Protein AF-A0A0P8YS20-F1 (afdb_monomer_lite)

Sequence (65 aa):
MLLQSHLPQSLLALVVLTVATTLLTWDLRRSTRRALMTLTDTELKDIGLTRGEADTEARRLFWQG

Radius of gyration: 19.94 Å; chains: 1; bounding box: 37×15×63 Å

pLDDT: mean 84.17, std 14.17, range [38.72, 96.5]

Foldseek 3Di:
DDDPPPPPVVVVVVVVVVVVVLVVQLVVLQVVLVVLVVDDQVRCVVVPHGPVRSVVSNPDDSNDD

Structure (mmCIF, N/CA/C/O backbone):
data_AF-A0A0P8YS20-F1
#
_entry.id   AF-A0A0P8YS20-F1
#
loop_
_atom_site.group_PDB
_atom_site.id
_atom_site.type_symbol
_atom_site.label_atom_id
_atom_site.label_alt_id
_atom_site.label_comp_id
_atom_site.label_asym_id
_atom_site.label_entity_id
_atom_site.label_seq_id
_atom_site.pdbx_PDB_ins_code
_atom_site.Cartn_x
_atom_site.Cartn_y
_atom_site.Cartn_z
_atom_site.occupancy
_atom_site.B_iso_or_equiv
_atom_site.auth_seq_id
_atom_site.auth_comp_id
_atom_site.auth_asym_id
_atom_site.auth_atom_id
_atom_site.pdbx_PDB_model_num
ATOM 1 N N . MET A 1 1 ? 23.235 -10.341 -46.128 1.00 38.72 1 MET A N 1
ATOM 2 C CA . MET A 1 1 ? 23.395 -8.921 -45.753 1.00 38.72 1 MET A CA 1
ATOM 3 C C . MET A 1 1 ? 22.509 -8.678 -44.544 1.00 38.72 1 MET A C 1
ATOM 5 O O . MET A 1 1 ? 21.342 -9.034 -44.582 1.00 38.72 1 MET A O 1
ATOM 9 N N . LEU A 1 2 ? 23.135 -8.291 -43.439 1.00 49.94 2 LEU A N 1
ATOM 10 C CA . LEU A 1 2 ? 22.674 -8.443 -42.060 1.00 49.94 2 LEU A CA 1
ATOM 11 C C . LEU A 1 2 ? 21.648 -7.372 -41.672 1.00 49.94 2 LEU A C 1
ATOM 13 O O . LEU A 1 2 ? 21.923 -6.191 -41.849 1.00 49.94 2 LEU A O 1
ATOM 17 N N . LEU A 1 3 ? 20.551 -7.771 -41.027 1.00 48.56 3 LEU A N 1
ATOM 18 C CA . LEU A 1 3 ? 19.844 -6.900 -40.086 1.00 48.56 3 LEU A CA 1
ATOM 19 C C . LEU A 1 3 ? 19.777 -7.612 -38.732 1.00 48.56 3 LEU A C 1
ATOM 21 O O . LEU A 1 3 ? 18.750 -8.129 -38.312 1.00 48.56 3 LEU A O 1
ATOM 25 N N . GLN A 1 4 ? 20.936 -7.707 -38.081 1.00 57.22 4 GLN A N 1
ATOM 26 C CA . GLN A 1 4 ? 21.034 -8.068 -36.669 1.00 57.22 4 GLN A CA 1
ATOM 27 C C . GLN A 1 4 ? 20.579 -6.840 -35.875 1.00 57.22 4 GLN A C 1
ATOM 29 O O . GLN A 1 4 ? 21.354 -5.906 -35.695 1.00 57.22 4 GLN A O 1
ATOM 34 N N . SER A 1 5 ? 19.323 -6.801 -35.438 1.00 51.78 5 SER A N 1
ATOM 35 C CA . SER A 1 5 ? 18.833 -5.781 -34.512 1.00 51.78 5 SER A CA 1
ATOM 36 C C . SER A 1 5 ? 19.398 -6.052 -33.116 1.00 51.78 5 SER A C 1
ATOM 38 O O . SER A 1 5 ? 18.743 -6.658 -32.272 1.00 51.78 5 SER A O 1
ATOM 40 N N . HIS A 1 6 ? 20.628 -5.613 -32.863 1.00 52.47 6 HIS A N 1
ATOM 41 C CA . HIS A 1 6 ? 21.193 -5.520 -31.519 1.00 52.47 6 HIS A CA 1
ATOM 42 C C . HIS A 1 6 ? 20.613 -4.282 -30.828 1.00 52.47 6 HIS A C 1
ATOM 44 O O . HIS A 1 6 ? 21.324 -3.333 -30.506 1.00 52.47 6 HIS A O 1
ATOM 50 N N . LEU A 1 7 ? 19.295 -4.283 -30.588 1.00 57.50 7 LEU A N 1
ATOM 51 C CA . LEU A 1 7 ? 18.789 -3.511 -29.458 1.00 57.50 7 LEU A CA 1
ATOM 52 C C . LEU A 1 7 ? 19.607 -3.993 -28.252 1.00 57.50 7 LEU A C 1
ATOM 54 O O . LEU A 1 7 ? 19.642 -5.206 -28.018 1.00 57.50 7 LEU A O 1
ATOM 58 N N . PRO A 1 8 ? 20.333 -3.115 -27.541 1.00 58.53 8 PRO A N 1
ATOM 59 C CA . PRO A 1 8 ? 21.149 -3.556 -26.425 1.00 58.53 8 PRO A CA 1
ATOM 60 C C . PRO A 1 8 ? 20.212 -4.260 -25.444 1.00 58.53 8 PRO A C 1
ATOM 62 O O . PRO A 1 8 ? 19.218 -3.682 -25.002 1.00 58.53 8 PRO A O 1
ATOM 65 N N . GLN A 1 9 ? 20.495 -5.535 -25.163 1.00 62.66 9 GLN A N 1
ATOM 66 C CA . GLN A 1 9 ? 19.643 -6.422 -24.356 1.00 62.66 9 GLN A CA 1
ATOM 67 C C . GLN A 1 9 ? 19.270 -5.789 -23.001 1.00 62.66 9 GLN A C 1
ATOM 69 O O . GLN A 1 9 ? 18.230 -6.100 -22.426 1.00 62.66 9 GLN A O 1
ATOM 74 N N . SER A 1 10 ? 20.084 -4.839 -22.536 1.00 76.31 10 SER A N 1
ATOM 75 C CA . SER A 1 10 ? 19.863 -4.025 -21.348 1.00 76.31 10 SER A CA 1
ATOM 76 C C . SER A 1 10 ? 18.623 -3.129 -21.407 1.00 76.31 10 SER A C 1
ATOM 78 O O . SER A 1 10 ? 17.947 -3.022 -20.394 1.00 76.31 10 SER A O 1
ATOM 80 N N . LEU A 1 11 ? 18.267 -2.505 -22.537 1.00 84.00 11 LEU A N 1
ATOM 81 C CA . LEU A 1 11 ? 17.108 -1.597 -22.582 1.00 84.00 11 LEU A CA 1
ATOM 82 C C . LEU A 1 11 ? 15.787 -2.356 -22.447 1.00 84.00 11 LEU A C 1
ATOM 84 O O . LEU A 1 11 ? 14.917 -1.947 -21.682 1.00 84.00 11 LEU A O 1
ATOM 88 N N . LEU A 1 12 ? 15.655 -3.492 -23.136 1.00 84.88 12 LEU A N 1
ATOM 89 C CA . LEU A 1 12 ? 14.491 -4.365 -22.976 1.00 84.88 12 LEU A CA 1
ATOM 90 C C . LEU A 1 12 ? 14.428 -4.938 -21.559 1.00 84.88 12 LEU A C 1
ATOM 92 O O . LEU A 1 12 ? 13.360 -4.941 -20.955 1.00 84.88 12 LEU A O 1
ATOM 96 N N . ALA A 1 13 ? 15.568 -5.357 -21.001 1.00 86.00 13 ALA A N 1
ATOM 97 C CA . ALA A 1 13 ? 15.635 -5.833 -19.623 1.00 86.00 13 ALA A CA 1
ATOM 98 C C . ALA A 1 13 ? 15.223 -4.751 -18.609 1.00 86.00 13 ALA A C 1
ATOM 100 O O . ALA A 1 13 ? 14.492 -5.052 -17.669 1.00 86.00 13 ALA A O 1
ATOM 101 N N . LEU A 1 14 ? 15.628 -3.494 -18.816 1.00 89.00 14 LEU A N 1
ATOM 102 C CA . LEU A 1 14 ? 15.222 -2.366 -17.974 1.00 89.00 14 LEU A CA 1
ATOM 103 C C . LEU A 1 14 ? 13.717 -2.114 -18.062 1.00 89.00 14 LEU A C 1
ATOM 105 O O . LEU A 1 14 ? 13.072 -1.986 -17.028 1.00 89.00 14 LEU A O 1
ATOM 109 N N . VAL A 1 15 ? 13.143 -2.111 -19.269 1.00 92.31 15 VAL A N 1
ATOM 110 C CA . VAL A 1 15 ? 11.689 -1.964 -19.448 1.00 92.31 15 VAL A CA 1
ATOM 111 C C . VAL A 1 15 ? 10.943 -3.095 -18.745 1.00 92.31 15 VAL A C 1
ATOM 113 O O . VAL A 1 15 ? 10.004 -2.832 -17.998 1.00 92.31 15 VAL A O 1
ATOM 116 N N . VAL A 1 16 ? 11.378 -4.345 -18.928 1.00 92.81 16 VAL A N 1
ATOM 117 C CA . VAL A 1 16 ? 10.776 -5.508 -18.262 1.00 92.81 16 VAL A CA 1
ATOM 118 C C . VAL A 1 16 ? 10.867 -5.372 -16.747 1.00 92.81 16 VAL A C 1
ATOM 120 O O . VAL A 1 16 ? 9.867 -5.581 -16.067 1.00 92.81 16 VAL A O 1
ATOM 123 N N . LEU A 1 17 ? 12.026 -4.981 -16.215 1.00 93.50 17 LEU A N 1
ATOM 124 C CA . LEU A 1 17 ? 12.213 -4.794 -14.781 1.00 93.50 17 LEU A CA 1
ATOM 125 C C . LEU A 1 17 ? 11.300 -3.691 -14.240 1.00 93.50 17 LEU A C 1
ATOM 127 O O . LEU A 1 17 ? 10.614 -3.917 -13.250 1.00 93.50 17 LEU A O 1
ATOM 131 N N . THR A 1 18 ? 11.243 -2.529 -14.892 1.00 92.38 18 THR A N 1
ATOM 132 C CA . THR A 1 18 ? 10.376 -1.416 -14.481 1.00 92.38 18 THR A CA 1
ATOM 133 C C . THR A 1 18 ? 8.900 -1.800 -14.527 1.00 92.38 18 THR A C 1
ATOM 135 O O . THR A 1 18 ? 8.150 -1.480 -13.606 1.00 92.38 18 THR A O 1
ATOM 138 N N . VAL A 1 19 ? 8.464 -2.507 -15.570 1.00 94.12 19 VAL A N 1
ATOM 139 C CA . VAL A 1 19 ? 7.082 -2.993 -15.665 1.00 94.12 19 VAL A CA 1
ATOM 140 C C . VAL A 1 19 ? 6.805 -4.017 -14.564 1.00 94.12 19 VAL A C 1
ATOM 142 O O . VAL A 1 19 ? 5.808 -3.888 -13.858 1.00 94.12 19 VAL A O 1
ATOM 145 N N . ALA A 1 20 ? 7.698 -4.987 -14.360 1.00 93.50 20 ALA A N 1
ATOM 146 C CA . ALA A 1 20 ? 7.547 -6.009 -13.330 1.00 93.50 20 ALA A CA 1
ATOM 147 C C . ALA A 1 20 ? 7.469 -5.400 -11.923 1.00 93.50 20 ALA A C 1
ATOM 149 O O . ALA A 1 20 ? 6.555 -5.724 -11.169 1.00 93.50 20 ALA A O 1
ATOM 150 N N . THR A 1 21 ? 8.367 -4.476 -11.570 1.00 93.50 21 THR A N 1
ATOM 151 C CA . THR A 1 21 ? 8.355 -3.815 -10.254 1.00 93.50 21 THR A CA 1
ATOM 152 C C . THR A 1 21 ? 7.109 -2.958 -10.055 1.00 93.50 21 THR A C 1
ATOM 154 O O . THR A 1 21 ? 6.537 -2.948 -8.963 1.00 93.50 21 THR A O 1
ATOM 157 N N . THR A 1 22 ? 6.643 -2.288 -11.109 1.00 92.81 22 THR A N 1
ATOM 158 C CA . THR A 1 22 ? 5.402 -1.504 -11.081 1.00 92.81 22 THR A CA 1
ATOM 159 C C . THR A 1 22 ? 4.192 -2.400 -10.813 1.00 92.81 22 THR A C 1
ATOM 161 O O . THR A 1 22 ? 3.407 -2.114 -9.909 1.00 92.81 22 THR A O 1
ATOM 164 N N . LEU A 1 23 ? 4.076 -3.521 -11.532 1.00 91.12 23 LEU A N 1
ATOM 165 C CA . LEU A 1 23 ? 2.998 -4.495 -11.343 1.00 91.12 23 LEU A CA 1
ATOM 166 C C . LEU A 1 23 ? 3.023 -5.114 -9.940 1.00 91.12 23 LEU A C 1
ATOM 168 O O . LEU A 1 23 ? 1.983 -5.172 -9.289 1.00 91.12 23 LEU A O 1
ATOM 172 N N . LEU A 1 24 ? 4.200 -5.513 -9.447 1.00 92.62 24 LEU A N 1
A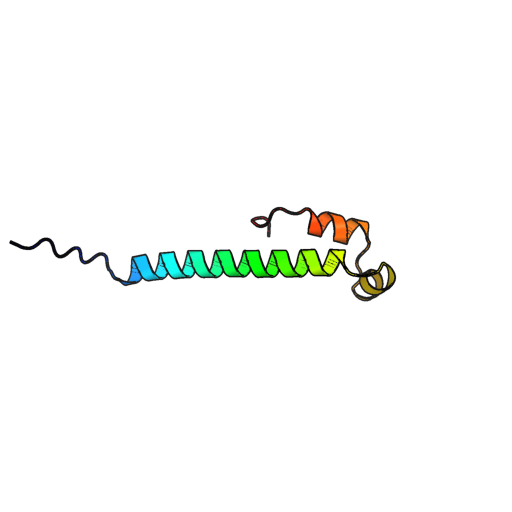TOM 173 C CA . LEU A 1 24 ? 4.362 -6.060 -8.095 1.00 92.62 24 LEU A CA 1
ATOM 174 C C . LEU A 1 24 ? 3.972 -5.044 -7.014 1.00 92.62 24 LEU A C 1
ATOM 176 O O . LEU A 1 24 ? 3.309 -5.390 -6.040 1.00 92.62 24 LEU A O 1
ATOM 180 N N . THR A 1 25 ? 4.336 -3.774 -7.199 1.00 91.19 25 THR A N 1
ATOM 181 C CA . THR A 1 25 ? 3.955 -2.695 -6.276 1.00 91.19 25 THR A CA 1
ATOM 182 C C . THR A 1 25 ? 2.441 -2.506 -6.249 1.00 91.19 25 THR A C 1
ATOM 184 O O . THR A 1 25 ? 1.851 -2.347 -5.178 1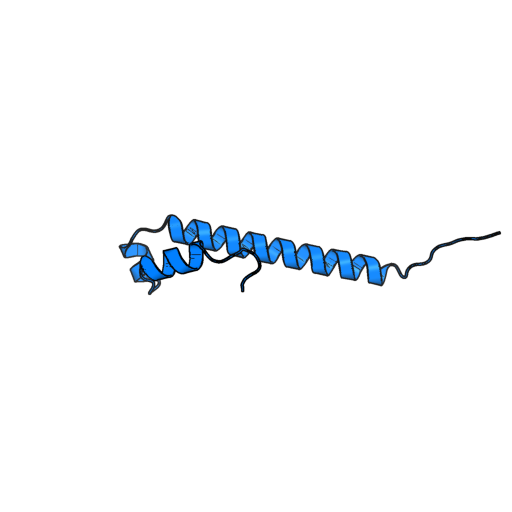.00 91.19 25 THR A O 1
ATOM 187 N N . TRP A 1 26 ? 1.793 -2.526 -7.415 1.00 89.75 26 TRP A N 1
ATOM 188 C CA . TRP A 1 26 ? 0.338 -2.422 -7.504 1.00 89.75 26 TRP A CA 1
ATOM 189 C C . TRP A 1 26 ? -0.367 -3.621 -6.870 1.00 89.75 26 TRP A C 1
ATOM 191 O O . TRP A 1 26 ? -1.364 -3.425 -6.174 1.00 89.75 26 TRP A O 1
ATOM 201 N N . ASP A 1 27 ? 0.154 -4.833 -7.061 1.00 88.56 27 ASP A N 1
ATOM 202 C CA . ASP A 1 27 ? -0.389 -6.045 -6.443 1.00 88.56 27 ASP A CA 1
ATOM 203 C C . ASP A 1 27 ? -0.294 -5.993 -4.913 1.00 88.56 27 ASP A C 1
ATOM 205 O O . ASP A 1 27 ? -1.298 -6.174 -4.220 1.00 88.56 27 ASP A O 1
ATOM 209 N N . LEU A 1 28 ? 0.871 -5.606 -4.383 1.00 88.19 28 LEU A N 1
ATOM 210 C CA . LEU A 1 28 ? 1.070 -5.431 -2.947 1.00 88.19 28 LEU A CA 1
ATOM 211 C C . LEU A 1 28 ? 0.090 -4.404 -2.364 1.00 88.19 28 LEU A C 1
ATOM 213 O O . LEU A 1 28 ? -0.599 -4.690 -1.387 1.00 88.19 28 LEU A O 1
ATOM 217 N N . ARG A 1 29 ? -0.038 -3.227 -2.994 1.00 87.06 29 ARG A N 1
ATOM 218 C CA . ARG A 1 29 ? -0.986 -2.182 -2.561 1.00 87.06 29 ARG A CA 1
ATOM 219 C C . ARG A 1 29 ? -2.426 -2.676 -2.583 1.00 87.06 29 ARG A C 1
ATOM 221 O O . ARG A 1 29 ? -3.178 -2.427 -1.642 1.00 87.06 29 ARG A O 1
ATOM 228 N N . ARG A 1 30 ? -2.817 -3.388 -3.643 1.00 86.62 30 ARG A N 1
ATOM 229 C CA . ARG A 1 30 ? -4.150 -3.985 -3.759 1.00 86.62 30 ARG A CA 1
ATOM 230 C C . ARG A 1 30 ? -4.400 -4.988 -2.636 1.00 86.62 30 ARG A C 1
ATOM 232 O O . ARG A 1 30 ? -5.479 -4.962 -2.050 1.00 86.62 30 ARG A O 1
ATOM 239 N N . SER A 1 31 ? -3.432 -5.851 -2.338 1.00 87.12 31 SER A N 1
ATOM 240 C CA . SER A 1 31 ? -3.528 -6.837 -1.260 1.00 87.12 31 SER A CA 1
ATOM 241 C C . SER A 1 31 ? -3.726 -6.163 0.100 1.00 87.12 31 SER A C 1
ATOM 243 O O . SER A 1 31 ? -4.705 -6.453 0.789 1.00 87.12 31 SER A O 1
ATOM 245 N N . THR A 1 32 ? -2.895 -5.169 0.431 1.00 85.75 32 THR A N 1
ATOM 246 C CA . THR A 1 32 ? -3.003 -4.404 1.683 1.00 85.75 32 THR A CA 1
ATOM 247 C C . THR A 1 32 ? -4.351 -3.696 1.809 1.00 85.75 32 THR A C 1
ATOM 249 O O . THR A 1 32 ? -4.995 -3.771 2.852 1.00 85.75 32 THR A O 1
ATOM 252 N N . ARG A 1 33 ? -4.836 -3.061 0.735 1.00 85.94 33 ARG A N 1
ATOM 253 C CA . ARG A 1 33 ? -6.152 -2.400 0.719 1.00 85.94 33 ARG A CA 1
ATOM 254 C C . ARG A 1 33 ? -7.295 -3.380 0.963 1.00 85.94 33 ARG A C 1
ATOM 256 O O . ARG A 1 33 ? -8.208 -3.072 1.720 1.00 85.94 33 ARG A O 1
ATOM 263 N N . ARG A 1 34 ? -7.234 -4.578 0.372 1.00 87.44 34 ARG A N 1
ATOM 264 C CA . ARG A 1 34 ? -8.227 -5.631 0.638 1.00 87.44 34 ARG A CA 1
ATOM 265 C C . ARG A 1 34 ? -8.156 -6.116 2.082 1.00 87.44 34 ARG A C 1
ATOM 267 O O . ARG A 1 34 ? -9.207 -6.312 2.676 1.00 87.44 34 ARG A O 1
ATOM 274 N N . ALA A 1 35 ? -6.956 -6.259 2.644 1.00 89.81 35 ALA A N 1
ATOM 275 C CA . ALA A 1 35 ? -6.786 -6.633 4.044 1.00 89.81 35 ALA A CA 1
ATOM 276 C C . ALA A 1 35 ? -7.428 -5.596 4.981 1.00 89.81 35 ALA A C 1
ATOM 278 O O . ALA A 1 35 ? -8.207 -5.974 5.851 1.00 89.81 35 ALA A O 1
ATOM 279 N N . LEU A 1 36 ? -7.217 -4.296 4.740 1.00 89.94 36 LEU A N 1
ATOM 280 C CA . LEU A 1 36 ? -7.853 -3.224 5.520 1.00 89.94 36 LEU A CA 1
ATOM 281 C C . LEU A 1 36 ? -9.388 -3.302 5.505 1.00 89.94 36 LEU A C 1
ATOM 283 O O . LEU A 1 36 ? -10.020 -3.069 6.532 1.00 89.94 36 LEU A O 1
ATOM 287 N N . MET A 1 37 ? -9.994 -3.681 4.373 1.00 89.81 37 MET A N 1
ATOM 288 C CA . MET A 1 37 ? -11.452 -3.857 4.285 1.00 89.81 37 MET A CA 1
ATOM 289 C C . MET A 1 37 ? -11.973 -5.057 5.087 1.00 89.81 37 MET A C 1
ATOM 291 O O . MET A 1 37 ? -13.156 -5.093 5.412 1.00 89.81 37 MET A O 1
ATOM 295 N N . THR A 1 38 ? -11.121 -6.040 5.387 1.00 92.69 38 THR A N 1
ATOM 296 C CA . THR A 1 38 ? -11.510 -7.241 6.147 1.00 92.69 38 THR A CA 1
ATOM 297 C C . THR A 1 38 ? -11.362 -7.093 7.659 1.00 92.69 38 THR A C 1
ATOM 299 O O . THR A 1 38 ? -11.931 -7.898 8.388 1.00 92.69 38 THR A O 1
ATOM 302 N N . LEU A 1 39 ? -10.634 -6.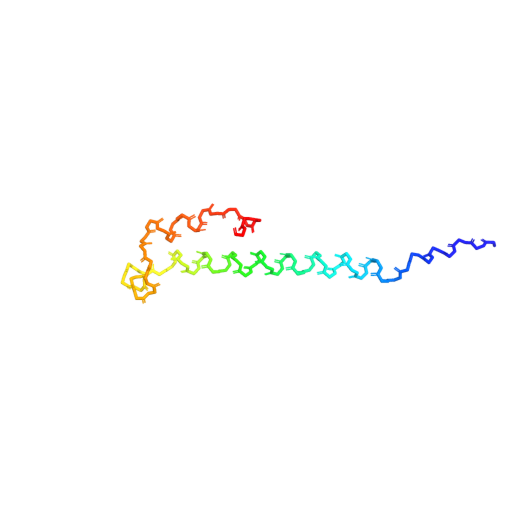076 8.131 1.00 93.56 39 LEU A N 1
ATOM 303 C CA . LEU A 1 39 ? -10.418 -5.844 9.560 1.00 93.56 39 LEU A CA 1
ATOM 304 C C . LEU A 1 39 ? -11.671 -5.278 10.233 1.00 93.56 39 LEU A C 1
ATOM 306 O O . LEU A 1 39 ? -12.398 -4.473 9.647 1.00 93.56 39 LEU A O 1
ATOM 310 N N . THR A 1 40 ? -11.903 -5.662 11.483 1.00 94.44 40 THR A N 1
ATOM 311 C CA . THR A 1 40 ? -12.924 -5.103 12.381 1.00 94.44 40 THR A CA 1
ATOM 312 C C . THR A 1 40 ? -12.5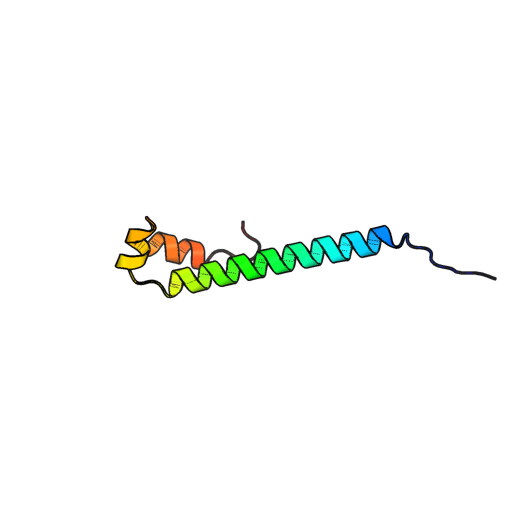30 -3.711 12.889 1.00 94.44 40 THR A C 1
ATOM 314 O O . THR A 1 40 ? -11.382 -3.291 12.770 1.00 94.44 40 THR A O 1
ATOM 317 N N . ASP A 1 41 ? -13.482 -2.962 13.457 1.00 94.31 41 ASP A N 1
ATOM 318 C CA . ASP A 1 41 ? -13.207 -1.610 13.976 1.00 94.31 41 ASP A CA 1
ATOM 319 C C . ASP A 1 41 ? -12.183 -1.629 15.122 1.00 94.31 41 ASP A C 1
ATOM 321 O O . ASP A 1 41 ? -11.395 -0.697 15.266 1.00 94.31 41 ASP A O 1
ATOM 325 N N . THR A 1 42 ? -12.170 -2.699 15.921 1.00 95.69 42 THR A N 1
ATOM 326 C CA . THR A 1 42 ? -11.198 -2.885 17.003 1.00 95.69 42 THR A CA 1
ATOM 327 C C . THR A 1 42 ? -9.800 -3.153 16.454 1.00 95.69 42 THR A C 1
ATOM 329 O O . THR A 1 42 ? -8.862 -2.484 16.866 1.00 95.69 42 THR A O 1
ATOM 332 N N . GLU A 1 43 ? -9.659 -4.045 15.471 1.00 96.31 43 GLU A N 1
ATOM 333 C CA . GLU A 1 43 ? -8.359 -4.331 14.844 1.00 96.31 43 GLU A CA 1
ATOM 334 C C . GLU A 1 43 ? -7.797 -3.110 14.106 1.00 96.31 43 GLU A C 1
ATOM 336 O O . GLU A 1 43 ? -6.598 -2.846 14.159 1.00 96.31 43 GLU A O 1
ATOM 341 N N . LEU A 1 44 ? -8.662 -2.328 13.448 1.00 96.31 44 LEU A N 1
ATOM 342 C CA . LEU A 1 44 ? -8.271 -1.046 12.861 1.00 96.31 44 LEU A CA 1
ATOM 343 C C . LEU A 1 44 ? -7.762 -0.074 13.929 1.00 96.31 44 LEU A C 1
ATOM 345 O O . LEU A 1 44 ? -6.734 0.574 13.733 1.00 96.31 44 LEU A O 1
ATOM 349 N N . LYS A 1 45 ? -8.439 -0.007 15.078 1.00 95.19 45 LYS A N 1
ATOM 350 C CA . LYS A 1 45 ? -8.024 0.836 16.199 1.00 95.19 45 LYS A CA 1
ATOM 351 C C . LYS A 1 45 ? -6.671 0.409 16.772 1.00 95.19 45 LYS A C 1
ATOM 353 O O . LYS A 1 45 ? -5.882 1.283 17.125 1.00 95.19 45 LYS A O 1
ATOM 358 N N . ASP A 1 46 ? -6.382 -0.888 16.818 1.00 96.50 46 ASP A N 1
ATOM 359 C CA . ASP A 1 46 ? -5.098 -1.411 17.299 1.00 96.50 46 ASP A CA 1
ATOM 360 C C . ASP A 1 46 ? -3.921 -0.960 16.416 1.00 96.50 46 ASP A C 1
ATOM 362 O O . ASP A 1 46 ? -2.825 -0.716 16.922 1.00 96.50 46 ASP A O 1
ATOM 366 N N . ILE A 1 47 ? -4.154 -0.768 15.111 1.00 93.62 47 ILE A N 1
ATOM 367 C CA . ILE A 1 47 ? -3.180 -0.191 14.166 1.00 93.62 47 ILE A CA 1
ATOM 368 C C . ILE A 1 47 ? -3.337 1.328 13.971 1.00 93.62 47 ILE A C 1
ATOM 370 O O . ILE A 1 47 ? -2.694 1.907 13.096 1.00 93.62 47 ILE A O 1
ATOM 374 N N . GLY A 1 48 ? -4.170 1.985 14.784 1.00 95.12 48 GLY A N 1
ATOM 375 C CA . GLY A 1 48 ? -4.340 3.439 14.793 1.00 95.12 48 GLY A CA 1
ATOM 376 C C . GLY A 1 48 ? -5.140 4.017 13.623 1.00 95.12 48 GLY A C 1
ATOM 377 O O . GLY A 1 48 ? -5.000 5.203 13.337 1.00 95.12 48 GLY A O 1
ATOM 378 N N . LEU A 1 49 ? -5.966 3.212 12.952 1.00 94.75 49 LEU A N 1
ATOM 379 C CA . LEU A 1 49 ? -6.827 3.643 11.851 1.00 94.75 49 LEU A CA 1
ATOM 380 C C . LEU A 1 49 ? -8.301 3.670 12.257 1.00 94.75 49 LEU A C 1
ATOM 382 O O . LEU A 1 49 ? -8.791 2.841 13.022 1.00 94.75 49 LEU A O 1
ATOM 386 N N . THR A 1 50 ? -9.043 4.604 11.674 1.00 95.19 50 THR A N 1
ATOM 387 C CA . THR A 1 50 ? -10.507 4.611 11.699 1.00 95.19 50 THR A CA 1
ATOM 388 C C . THR A 1 50 ? -11.084 3.855 10.501 1.00 95.19 50 THR A C 1
ATOM 390 O O . THR A 1 50 ? -10.446 3.715 9.453 1.00 95.19 50 THR A O 1
ATOM 393 N N . ARG A 1 51 ? -12.350 3.425 10.607 1.00 93.94 51 ARG A N 1
ATOM 394 C CA . ARG A 1 51 ? -13.079 2.822 9.478 1.00 93.94 51 ARG A CA 1
ATOM 395 C C . ARG A 1 51 ? -13.103 3.734 8.248 1.00 93.94 51 ARG A C 1
ATOM 397 O O . ARG A 1 51 ? -12.903 3.261 7.135 1.00 93.94 51 ARG A O 1
ATOM 404 N N . GLY A 1 52 ? -13.296 5.040 8.446 1.00 93.44 52 GLY A N 1
ATOM 405 C CA . GLY A 1 52 ? -13.327 6.020 7.357 1.00 93.44 52 GLY A CA 1
ATOM 406 C C . GLY A 1 52 ? -11.985 6.171 6.630 1.00 93.44 52 GLY A C 1
ATOM 407 O O . GLY A 1 52 ? -11.962 6.318 5.406 1.00 93.44 52 GLY A O 1
ATOM 408 N N . GLU A 1 53 ? -10.867 6.092 7.355 1.00 92.75 53 GLU A N 1
ATOM 409 C CA . GLU A 1 53 ? -9.520 6.103 6.768 1.00 92.75 53 GLU A CA 1
ATOM 410 C C . GLU A 1 53 ? -9.233 4.813 5.998 1.00 92.75 53 GLU A C 1
ATOM 412 O O . GLU A 1 53 ? -8.771 4.883 4.859 1.00 92.75 53 GLU A O 1
ATOM 417 N N . ALA A 1 54 ? -9.582 3.653 6.565 1.00 92.44 54 ALA A N 1
ATOM 418 C CA . ALA A 1 54 ? -9.453 2.359 5.892 1.00 92.44 54 ALA A CA 1
ATOM 419 C C . ALA A 1 54 ? -10.265 2.313 4.587 1.00 92.44 54 ALA A C 1
ATOM 421 O O . ALA A 1 54 ? -9.758 1.895 3.548 1.00 92.44 54 ALA A O 1
ATOM 422 N N . ASP A 1 55 ? -11.494 2.823 4.611 1.00 91.25 55 ASP A N 1
ATOM 423 C CA . ASP A 1 55 ? -12.364 2.944 3.442 1.00 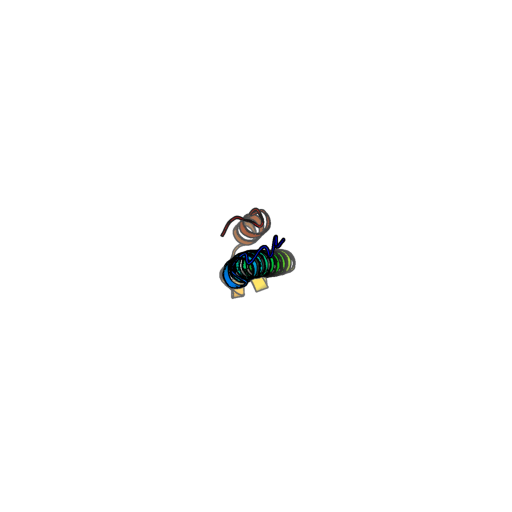91.25 55 ASP A CA 1
ATOM 424 C C . ASP A 1 55 ? -11.809 3.909 2.386 1.00 91.25 55 ASP A C 1
ATOM 426 O O . ASP A 1 55 ? -11.925 3.679 1.179 1.00 91.25 55 ASP A O 1
ATOM 430 N N . THR A 1 56 ? -11.212 5.015 2.828 1.00 90.88 56 THR A N 1
ATOM 431 C CA . THR A 1 56 ? -10.580 5.990 1.934 1.00 90.88 56 THR A CA 1
ATOM 432 C C . THR A 1 56 ? -9.355 5.388 1.259 1.00 90.88 56 THR A C 1
ATOM 434 O O . THR A 1 56 ? -9.210 5.525 0.045 1.00 90.88 56 THR A O 1
ATOM 437 N N . GLU A 1 57 ? -8.518 4.668 2.007 1.00 88.44 57 GLU A N 1
ATOM 438 C CA . GLU A 1 57 ? -7.370 3.938 1.469 1.00 88.44 57 GLU A CA 1
ATOM 439 C C . GLU A 1 57 ? -7.817 2.823 0.514 1.00 88.44 57 GLU A C 1
ATOM 441 O O . GLU A 1 57 ? -7.268 2.689 -0.578 1.00 88.44 57 GLU A O 1
ATOM 446 N N . ALA A 1 58 ? -8.870 2.077 0.856 1.00 86.94 58 ALA A N 1
ATOM 447 C CA . ALA A 1 58 ? -9.411 1.006 0.023 1.00 86.94 58 ALA A CA 1
ATOM 448 C C . ALA A 1 58 ? -9.936 1.492 -1.338 1.00 86.94 58 ALA A C 1
ATOM 450 O O . ALA A 1 58 ? -9.833 0.773 -2.333 1.00 86.94 58 ALA A O 1
ATOM 451 N N . ARG A 1 59 ? -10.468 2.719 -1.399 1.00 87.75 59 ARG A N 1
ATOM 452 C CA . ARG A 1 59 ? -10.967 3.345 -2.634 1.00 87.75 59 ARG A CA 1
ATOM 453 C C . ARG A 1 59 ? -9.881 3.978 -3.502 1.00 87.75 59 ARG A C 1
ATOM 455 O O . ARG A 1 59 ? -10.181 4.363 -4.634 1.00 87.75 59 ARG A O 1
ATOM 462 N N . ARG A 1 60 ? -8.641 4.113 -3.017 1.00 85.75 60 ARG A N 1
ATOM 463 C CA . ARG A 1 60 ? -7.554 4.683 -3.825 1.00 85.75 60 ARG A CA 1
ATOM 464 C C . ARG A 1 60 ? -7.315 3.830 -5.067 1.00 85.75 60 ARG A C 1
ATOM 466 O O . ARG A 1 60 ? -7.360 2.596 -5.028 1.00 85.75 60 ARG A O 1
ATOM 473 N N . LEU A 1 61 ? -7.004 4.494 -6.174 1.00 79.00 61 LEU A N 1
ATOM 474 C CA . LEU A 1 61 ? -6.712 3.819 -7.436 1.00 79.00 61 LEU A CA 1
ATOM 475 C C . LEU A 1 61 ? -5.375 3.078 -7.326 1.00 79.00 61 LEU A C 1
ATOM 477 O O . LEU A 1 61 ? -4.483 3.492 -6.583 1.00 79.00 61 LEU A O 1
ATOM 481 N N . PHE A 1 62 ? -5.222 1.960 -8.037 1.00 71.94 62 PHE A N 1
ATOM 482 C CA . PHE A 1 62 ? -4.050 1.083 -7.882 1.00 71.94 62 PHE A CA 1
ATOM 483 C C . PHE A 1 62 ? -2.720 1.784 -8.217 1.00 71.94 62 PHE A C 1
ATOM 485 O O . PHE A 1 62 ? -1.681 1.445 -7.652 1.00 71.94 62 PHE A O 1
ATOM 492 N N . TRP A 1 63 ? -2.758 2.806 -9.079 1.00 72.50 63 TRP A N 1
ATOM 493 C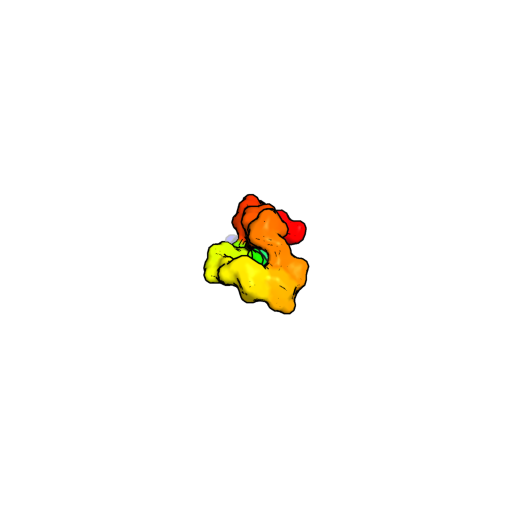 CA . TRP A 1 63 ? -1.597 3.612 -9.462 1.00 72.50 63 TRP A CA 1
ATOM 494 C C . TRP A 1 63 ? -1.299 4.781 -8.512 1.00 72.50 63 TRP A C 1
ATOM 496 O O . TRP A 1 63 ? -0.246 5.403 -8.632 1.00 72.50 63 TRP A O 1
ATOM 506 N N . GLN A 1 64 ? -2.186 5.080 -7.559 1.00 74.19 64 GLN A N 1
ATOM 507 C CA . GLN A 1 64 ? -1.962 6.117 -6.551 1.00 74.19 64 GLN A CA 1
ATOM 508 C C . GLN A 1 64 ? -1.162 5.527 -5.386 1.00 74.19 64 GLN A C 1
ATOM 510 O O . GLN A 1 64 ? -1.597 4.560 -4.747 1.00 74.19 64 GLN A O 1
ATOM 515 N N . GLY A 1 65 ? 0.044 6.073 -5.197 1.00 62.94 65 GLY A N 1
ATOM 516 C CA . GLY A 1 65 ? 0.905 5.825 -4.038 1.00 62.94 65 GLY A CA 1
ATOM 517 C C . GLY A 1 65 ? 0.543 6.707 -2.866 1.00 62.94 65 GLY A C 1
ATOM 518 O O . GLY A 1 65 ? 0.034 7.818 -3.121 1.00 62.94 65 GLY A O 1
#

Secondary structure (DSSP, 8-state):
--------HHHHHHHHHHHHHHHHHHHHHHHHHHHHHHS-HHHHHHTT--HHHHHHHHTS-TT--